Protein AF-A0A9D7NUB8-F1 (afdb_monomer)

Foldseek 3Di:
DLCVLLVVLLVVLVVLLVVLVVLCVVVVPPDDQDDPQDQDFDDDDPDPLSVSLVSLVVSLVSNLSSLVVCCVVVVDDPVVSVVVNVVSVVSSVCSVVVVVVVLVVVVVVCVVVDPDPVVVVVSVVVVVVVVVSVVVRVVSVVVSCVVVPPDDDCVVVVVVVVPPD

Radius of gyration: 19.65 Å; Cα contacts (8 Å, |Δi|>4): 73; chains: 1; bounding box: 45×42×56 Å

Nearest PDB structures (foldseek):
  6n8a-assembly1_A  TM=8.831E-01  e=3.360E-01  Escherichia coli
  3lf9-assembly1_A  TM=4.665E-01  e=5.308E-01  synthetic construct
  5jsb-assembly1_B  TM=3.717E-01  e=8.383E-01  synthetic construct
  2ws3-assembly3_D  TM=2.716E-01  e=4.928E+00  Escherichia coli

Structure (mmCIF, N/CA/C/O backbone):
data_AF-A0A9D7NUB8-F1
#
_entry.id   AF-A0A9D7NUB8-F1
#
loop_
_atom_site.group_PDB
_atom_site.id
_atom_site.type_symbol
_atom_site.label_atom_id
_atom_site.label_alt_id
_atom_site.label_comp_id
_atom_site.label_asym_id
_atom_site.label_entity_id
_atom_site.label_seq_id
_atom_site.pdbx_PDB_ins_code
_atom_site.Cartn_x
_atom_site.Cartn_y
_atom_site.Cartn_z
_atom_site.occupancy
_atom_site.B_iso_or_equiv
_atom_site.auth_seq_id
_atom_site.auth_comp_id
_atom_site.auth_asym_id
_atom_site.auth_atom_id
_atom_site.pdbx_PDB_model_num
ATOM 1 N N . MET A 1 1 ? 22.451 2.935 -5.129 1.00 50.41 1 MET A N 1
ATOM 2 C CA . MET A 1 1 ? 21.531 4.093 -5.008 1.00 50.41 1 MET A CA 1
ATOM 3 C C . MET A 1 1 ? 20.057 3.677 -4.996 1.00 50.41 1 MET A C 1
ATOM 5 O O . MET A 1 1 ? 19.385 4.045 -4.045 1.00 50.41 1 MET A O 1
ATOM 9 N N . LEU A 1 2 ? 19.548 2.899 -5.967 1.00 52.75 2 LEU A N 1
ATOM 10 C CA . LEU A 1 2 ? 18.153 2.396 -5.954 1.00 52.75 2 LEU A CA 1
ATOM 11 C C . LEU A 1 2 ? 17.916 1.320 -4.880 1.00 52.75 2 LEU A C 1
ATOM 13 O O . LEU A 1 2 ? 16.903 1.355 -4.192 1.00 52.75 2 LEU A O 1
ATOM 17 N N . THR A 1 3 ? 18.893 0.426 -4.685 1.00 58.47 3 THR A N 1
ATOM 18 C CA . THR A 1 3 ? 18.902 -0.558 -3.588 1.00 58.47 3 THR A CA 1
ATOM 19 C C . THR A 1 3 ? 18.751 0.135 -2.240 1.00 58.47 3 THR A C 1
ATOM 21 O O . THR A 1 3 ? 17.780 -0.106 -1.551 1.00 58.47 3 THR A O 1
ATOM 24 N N . THR A 1 4 ? 19.586 1.133 -1.955 1.00 67.25 4 THR A N 1
ATOM 25 C CA . THR A 1 4 ? 19.546 1.891 -0.695 1.00 67.25 4 THR A CA 1
ATOM 26 C C . THR A 1 4 ? 18.228 2.630 -0.426 1.00 67.25 4 THR A C 1
ATOM 28 O O . THR A 1 4 ? 17.825 2.717 0.726 1.00 67.25 4 THR A O 1
ATOM 31 N N . GLN A 1 5 ? 17.538 3.165 -1.445 1.00 72.81 5 GLN A N 1
ATOM 32 C CA . GLN A 1 5 ? 16.225 3.809 -1.240 1.00 72.81 5 GLN A CA 1
ATOM 33 C C . GLN A 1 5 ? 15.094 2.791 -1.069 1.00 72.81 5 GLN A C 1
ATOM 35 O O . GLN A 1 5 ? 14.206 3.004 -0.250 1.00 72.81 5 GLN A O 1
ATOM 40 N N . THR A 1 6 ? 15.139 1.697 -1.830 1.00 79.75 6 THR A N 1
ATOM 41 C CA . THR A 1 6 ? 14.155 0.607 -1.751 1.00 79.75 6 THR A CA 1
ATOM 42 C C . THR A 1 6 ? 14.276 -0.117 -0.412 1.00 79.75 6 THR A C 1
ATOM 44 O O . THR A 1 6 ? 13.280 -0.293 0.272 1.00 79.75 6 THR A O 1
ATOM 47 N N . GLU A 1 7 ? 15.499 -0.432 0.013 1.00 84.62 7 GLU A N 1
ATOM 48 C CA . GLU A 1 7 ? 15.814 -1.052 1.304 1.00 84.62 7 GLU A CA 1
ATOM 49 C C . GLU A 1 7 ? 15.414 -0.137 2.470 1.00 84.62 7 GLU A C 1
ATOM 51 O O . GLU A 1 7 ? 14.756 -0.587 3.399 1.00 84.62 7 GLU A O 1
ATOM 56 N N . ALA A 1 8 ? 15.728 1.164 2.409 1.00 86.94 8 ALA A N 1
ATOM 57 C CA . ALA A 1 8 ? 15.313 2.105 3.452 1.00 86.94 8 ALA A CA 1
ATOM 58 C C . ALA A 1 8 ? 13.785 2.252 3.543 1.00 86.94 8 ALA A C 1
ATOM 60 O O . ALA A 1 8 ? 13.242 2.357 4.642 1.00 86.94 8 ALA A O 1
ATOM 61 N N . ALA A 1 9 ? 13.087 2.257 2.403 1.00 87.75 9 ALA A N 1
ATOM 62 C CA . ALA A 1 9 ? 11.630 2.277 2.372 1.00 87.75 9 ALA A CA 1
ATOM 63 C C . ALA A 1 9 ? 11.042 0.981 2.940 1.00 87.75 9 ALA A C 1
ATOM 65 O O . ALA A 1 9 ? 10.140 1.038 3.769 1.00 87.75 9 ALA A O 1
ATOM 66 N N . GLU A 1 10 ? 11.570 -0.173 2.536 1.00 90.94 10 GLU A N 1
ATOM 67 C CA . GLU A 1 10 ? 11.151 -1.476 3.047 1.00 90.94 10 GLU A CA 1
ATOM 68 C C . GLU A 1 10 ? 11.321 -1.558 4.570 1.00 90.94 10 GLU A C 1
ATOM 70 O O . GLU A 1 10 ? 10.379 -1.931 5.267 1.00 90.94 10 GLU A O 1
ATOM 75 N N . GLU A 1 11 ? 12.473 -1.148 5.103 1.00 92.75 11 GLU A N 1
ATOM 76 C CA . GLU A 1 11 ? 12.724 -1.142 6.547 1.00 92.75 11 GLU A CA 1
ATOM 77 C C . GLU A 1 11 ? 11.807 -0.166 7.295 1.00 92.75 11 GLU A C 1
ATOM 79 O O . GLU A 1 11 ? 11.223 -0.533 8.313 1.00 92.75 11 GLU A O 1
ATOM 84 N N . ALA A 1 12 ? 11.592 1.045 6.772 1.00 92.44 12 ALA A N 1
ATOM 85 C CA . ALA A 1 12 ? 10.663 1.999 7.381 1.00 92.44 12 ALA A CA 1
ATOM 86 C C . ALA A 1 12 ? 9.230 1.444 7.460 1.00 92.44 12 ALA A C 1
ATOM 88 O O . ALA A 1 12 ? 8.549 1.614 8.472 1.00 92.44 12 ALA A O 1
ATOM 89 N N . LEU A 1 13 ? 8.784 0.752 6.410 1.00 94.12 13 LEU A N 1
ATOM 90 C CA . LEU A 1 13 ? 7.466 0.124 6.368 1.00 94.12 13 LEU A CA 1
ATOM 91 C C . LEU A 1 13 ? 7.380 -1.085 7.305 1.00 94.12 13 LEU A C 1
ATOM 93 O O . LEU A 1 13 ? 6.375 -1.249 7.992 1.00 94.12 13 LEU A O 1
ATOM 97 N N . LYS A 1 14 ? 8.429 -1.909 7.396 1.00 95.19 14 LYS A N 1
ATOM 98 C CA . LYS A 1 14 ? 8.479 -3.023 8.356 1.00 95.19 14 LYS A CA 1
ATOM 99 C C . LYS A 1 14 ? 8.392 -2.544 9.798 1.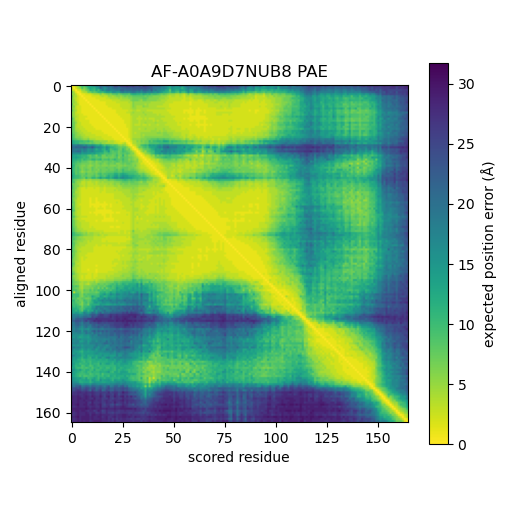00 95.19 14 LYS A C 1
ATOM 101 O O . LYS A 1 14 ? 7.708 -3.186 10.590 1.00 95.19 14 LYS A O 1
ATOM 106 N N . VAL A 1 15 ? 9.062 -1.441 10.134 1.00 95.69 15 VAL A N 1
ATOM 107 C CA . VAL A 1 15 ? 8.993 -0.847 11.477 1.00 95.69 15 VAL A CA 1
ATOM 108 C C . VAL A 1 15 ? 7.566 -0.407 11.797 1.00 95.69 15 VAL A C 1
ATOM 110 O O . VAL A 1 15 ? 7.038 -0.794 12.836 1.00 95.69 15 VAL A O 1
ATOM 113 N N . GLU A 1 16 ? 6.912 0.322 10.889 1.00 94.31 16 GLU A N 1
ATOM 114 C CA . GLU A 1 16 ? 5.517 0.747 11.076 1.00 94.31 16 GLU A CA 1
ATOM 115 C C . GLU A 1 16 ? 4.576 -0.467 11.202 1.00 94.31 16 GLU A C 1
ATOM 117 O O . GLU A 1 16 ? 3.741 -0.523 12.101 1.00 94.31 16 GLU A O 1
ATOM 122 N N . LEU A 1 17 ? 4.748 -1.489 10.357 1.00 94.38 17 LEU A N 1
ATOM 123 C CA . LEU A 1 17 ? 3.962 -2.721 10.433 1.00 94.38 17 LEU A CA 1
ATOM 124 C C . LEU A 1 17 ? 4.176 -3.466 11.758 1.00 94.38 17 LEU A C 1
ATOM 126 O O . LEU A 1 17 ? 3.224 -4.007 12.320 1.00 94.38 17 LEU A O 1
ATOM 130 N N . ALA A 1 18 ? 5.409 -3.515 12.261 1.00 94.75 18 ALA A N 1
ATOM 131 C CA . ALA A 1 18 ? 5.722 -4.152 13.535 1.00 94.75 18 ALA A CA 1
ATOM 132 C C . ALA A 1 18 ? 5.053 -3.427 14.711 1.00 94.75 18 ALA A C 1
ATOM 134 O O . ALA A 1 18 ? 4.504 -4.086 15.593 1.00 94.75 18 ALA A O 1
ATOM 135 N N . GLU A 1 19 ? 5.039 -2.092 14.697 1.00 94.44 19 GLU A N 1
ATOM 136 C CA . GLU A 1 19 ? 4.352 -1.280 15.706 1.00 94.44 19 GLU A CA 1
ATOM 137 C C . GLU A 1 19 ? 2.842 -1.55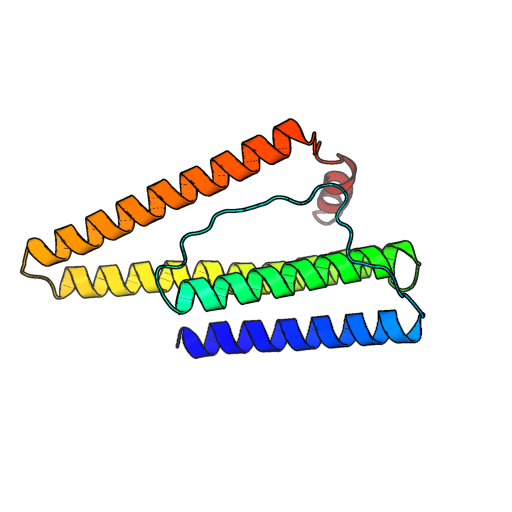8 15.710 1.00 94.44 19 GLU A C 1
ATOM 139 O O . GLU A 1 19 ? 2.273 -1.876 16.755 1.00 94.44 19 GLU A O 1
ATOM 144 N N . LEU A 1 20 ? 2.201 -1.543 14.537 1.00 93.00 20 LEU A N 1
ATOM 145 C CA . LEU A 1 20 ? 0.768 -1.828 14.409 1.00 93.00 20 LEU A CA 1
ATOM 146 C C . LEU A 1 20 ? 0.421 -3.265 14.826 1.00 93.00 20 LEU A C 1
ATOM 148 O O . LEU A 1 20 ? -0.605 -3.499 15.464 1.00 93.00 20 LEU A O 1
ATOM 152 N N . ARG A 1 21 ? 1.291 -4.236 14.519 1.00 92.31 21 ARG A N 1
ATOM 153 C CA . ARG A 1 21 ? 1.150 -5.625 14.987 1.00 92.31 21 ARG A CA 1
ATOM 154 C C . ARG A 1 21 ? 1.274 -5.737 16.504 1.00 92.31 21 ARG A C 1
ATOM 156 O O . ARG A 1 21 ? 0.529 -6.517 17.099 1.00 92.31 21 ARG A O 1
ATOM 163 N N . SER A 1 22 ? 2.170 -4.971 17.131 1.00 93.50 22 SER A N 1
ATOM 164 C CA . SER A 1 22 ? 2.279 -4.916 18.596 1.00 93.50 22 SER A CA 1
ATOM 165 C C . SER A 1 22 ? 0.984 -4.393 19.205 1.00 93.50 22 SER A C 1
ATOM 167 O O . SER A 1 22 ? 0.393 -5.077 20.035 1.00 93.50 22 SER A O 1
ATOM 169 N N . GLN A 1 23 ? 0.472 -3.261 18.709 1.00 91.94 23 GLN A N 1
ATOM 170 C CA . GLN A 1 23 ? -0.793 -2.678 19.174 1.00 91.94 23 GLN A CA 1
ATOM 171 C C . GLN A 1 23 ? -1.969 -3.651 19.011 1.00 91.94 23 GLN A C 1
ATOM 173 O O . GLN A 1 23 ? -2.763 -3.831 19.932 1.00 91.94 23 GLN A O 1
ATOM 178 N N . ALA A 1 24 ? -2.060 -4.331 17.864 1.00 89.56 24 ALA A N 1
ATOM 179 C CA . ALA A 1 24 ? -3.097 -5.330 17.618 1.00 89.56 24 ALA A CA 1
ATOM 180 C C . ALA A 1 24 ? -2.990 -6.516 18.591 1.00 89.56 24 ALA A C 1
ATOM 182 O O . ALA A 1 24 ? -4.000 -6.981 19.118 1.00 89.56 24 ALA A O 1
ATOM 183 N N . THR A 1 25 ? -1.766 -6.973 18.870 1.00 90.88 25 THR A N 1
ATOM 184 C CA . THR A 1 25 ? -1.503 -8.070 19.812 1.00 90.88 25 THR A CA 1
ATOM 185 C C . THR A 1 25 ? -1.856 -7.676 21.245 1.00 90.88 25 THR A C 1
ATOM 187 O O . THR A 1 25 ? -2.519 -8.443 21.942 1.00 90.88 25 THR A O 1
ATOM 190 N N . GLU A 1 26 ? -1.457 -6.479 21.679 1.00 91.06 26 GLU A N 1
ATOM 191 C CA . GLU A 1 26 ? -1.760 -5.924 23.004 1.00 91.06 26 GLU A CA 1
ATOM 192 C C . GLU A 1 26 ? -3.265 -5.733 23.212 1.00 91.06 26 GLU A C 1
ATOM 194 O O . GLU A 1 26 ? -3.785 -6.022 24.289 1.00 91.06 26 GLU A O 1
ATOM 199 N N . ALA A 1 27 ? -3.983 -5.335 22.162 1.00 86.88 27 ALA A N 1
ATOM 200 C CA . ALA A 1 27 ? -5.437 -5.237 22.169 1.00 86.88 27 ALA A CA 1
ATOM 201 C C . ALA A 1 27 ? -6.157 -6.594 22.032 1.00 86.88 27 ALA A C 1
ATOM 203 O O . ALA A 1 27 ? -7.387 -6.649 22.063 1.00 86.88 27 ALA A O 1
ATOM 204 N N . GLY A 1 28 ? -5.420 -7.699 21.878 1.00 86.38 28 GLY A N 1
ATOM 205 C CA . GLY A 1 28 ? -5.985 -9.042 21.760 1.00 86.38 28 GLY A CA 1
ATOM 206 C C . GLY A 1 28 ? -6.690 -9.321 20.429 1.00 86.38 28 GLY A C 1
ATOM 207 O O . GLY A 1 28 ? -7.475 -10.270 20.350 1.00 86.38 28 GLY A O 1
ATOM 208 N N . LEU A 1 29 ? -6.418 -8.536 19.382 1.00 83.50 29 LEU A N 1
ATOM 209 C CA . LEU A 1 29 ? -6.977 -8.756 18.050 1.00 83.50 29 LEU A CA 1
ATOM 210 C C . LEU A 1 29 ? -6.362 -10.013 17.428 1.00 83.50 29 LEU A C 1
ATOM 212 O O . LEU A 1 29 ? -5.173 -10.069 17.127 1.00 83.50 29 LEU A O 1
ATOM 216 N N . ARG A 1 30 ? -7.194 -11.039 17.230 1.00 65.75 30 ARG A N 1
ATOM 217 C CA . ARG A 1 30 ? -6.827 -12.310 16.580 1.00 65.75 30 ARG A CA 1
ATOM 218 C C . ARG A 1 30 ? -7.590 -12.524 15.273 1.00 65.75 30 ARG A C 1
ATOM 220 O O . ARG A 1 30 ? -8.016 -13.640 14.993 1.00 65.75 30 ARG A O 1
ATOM 227 N N . GLN A 1 31 ? -7.851 -11.457 14.523 1.00 63.00 31 GLN A N 1
ATOM 228 C CA . GLN A 1 31 ? -8.570 -11.592 13.259 1.00 63.00 31 GLN A CA 1
ATOM 229 C C . GLN A 1 31 ? -7.661 -12.132 12.158 1.00 63.00 31 GLN A C 1
ATOM 231 O O . GLN A 1 31 ? -6.521 -11.694 11.999 1.00 63.00 31 GLN A O 1
ATOM 236 N N . GLU A 1 32 ? -8.205 -13.076 11.393 1.00 62.50 32 GLU A N 1
ATOM 237 C CA . GLU A 1 32 ? -7.655 -13.445 10.099 1.00 62.50 32 GLU A CA 1
ATOM 238 C C . GLU A 1 32 ? -7.862 -12.293 9.115 1.00 62.50 32 GLU A C 1
ATOM 240 O O . GLU A 1 32 ? -8.813 -11.512 9.201 1.00 62.50 32 GLU A O 1
ATOM 245 N N . ARG A 1 33 ? -6.907 -12.153 8.201 1.00 66.06 33 ARG A N 1
ATOM 246 C CA . ARG A 1 33 ? -6.879 -11.064 7.238 1.00 66.06 33 ARG A CA 1
ATOM 247 C C . ARG A 1 33 ? -7.974 -11.252 6.191 1.00 66.06 33 ARG A C 1
ATOM 249 O O . ARG A 1 33 ? -7.773 -11.980 5.225 1.00 66.06 33 ARG A O 1
ATOM 256 N N . GLU A 1 34 ? -9.085 -10.541 6.346 1.00 70.44 34 GLU A N 1
ATOM 257 C CA . GLU A 1 34 ? -10.158 -10.504 5.350 1.00 70.44 34 GLU A CA 1
ATOM 258 C C . GLU A 1 34 ? -10.350 -9.091 4.798 1.00 70.44 34 GLU A C 1
ATOM 260 O O . GLU A 1 34 ? -10.806 -8.177 5.484 1.00 70.44 34 GLU A O 1
ATOM 265 N N . TRP A 1 35 ? -10.000 -8.916 3.524 1.00 69.81 35 TRP A N 1
ATOM 266 C CA . TRP A 1 35 ? -10.485 -7.789 2.739 1.00 69.81 35 TRP A CA 1
ATOM 267 C C . TRP A 1 35 ? -11.890 -8.118 2.247 1.00 69.81 35 TRP A C 1
ATOM 269 O O . TRP A 1 35 ? -12.113 -9.199 1.708 1.00 69.81 35 TRP A O 1
ATOM 279 N N . SER A 1 36 ? -12.821 -7.169 2.355 1.00 68.50 36 SER A N 1
ATOM 280 C CA . SER A 1 36 ? -14.173 -7.340 1.808 1.00 68.50 36 SER A CA 1
ATOM 281 C C . SER A 1 36 ? -14.162 -7.582 0.294 1.00 68.50 36 SER A C 1
ATOM 283 O O . SER A 1 36 ? -15.042 -8.260 -0.231 1.00 68.50 36 SER A O 1
ATOM 285 N N . ARG A 1 37 ? -13.168 -7.018 -0.408 1.00 66.38 37 ARG A N 1
ATOM 286 C CA . ARG A 1 37 ? -13.009 -7.065 -1.869 1.00 66.38 37 ARG A CA 1
ATOM 287 C C . ARG A 1 37 ? -11.524 -7.170 -2.248 1.00 66.38 37 ARG A C 1
ATOM 289 O O . ARG A 1 37 ? -10.899 -6.149 -2.538 1.00 66.38 37 ARG A O 1
ATOM 296 N N . PRO A 1 38 ? -10.917 -8.368 -2.199 1.00 73.00 38 PRO A N 1
ATOM 297 C CA . PRO A 1 38 ? -9.524 -8.540 -2.591 1.00 73.00 38 PRO A CA 1
ATOM 298 C C . PRO A 1 38 ? -9.370 -8.427 -4.114 1.00 73.00 38 PRO A C 1
ATOM 300 O O . PRO A 1 38 ? -10.049 -9.125 -4.861 1.00 73.00 38 PRO A O 1
ATOM 303 N N . ILE A 1 39 ? -8.438 -7.590 -4.573 1.00 69.50 39 ILE A N 1
ATOM 304 C CA . ILE A 1 39 ? -8.046 -7.511 -5.988 1.00 69.50 39 ILE A CA 1
ATOM 305 C C . ILE A 1 39 ? -6.868 -8.456 -6.213 1.00 69.50 39 ILE A C 1
ATOM 307 O O . ILE A 1 39 ? -5.850 -8.373 -5.520 1.00 69.50 39 ILE A O 1
ATOM 311 N N . THR A 1 40 ? -6.981 -9.338 -7.205 1.00 75.06 40 THR A N 1
ATOM 312 C CA . THR A 1 40 ? -5.885 -10.237 -7.589 1.00 75.06 40 THR A CA 1
ATOM 313 C C . THR A 1 40 ? -5.188 -9.695 -8.828 1.00 75.06 40 THR A C 1
ATOM 315 O O . THR A 1 40 ? -5.821 -9.465 -9.858 1.00 75.06 40 THR A O 1
ATOM 318 N N . LEU A 1 41 ? -3.869 -9.504 -8.738 1.00 69.44 41 LEU A N 1
ATOM 319 C CA . LEU A 1 41 ? -3.045 -8.979 -9.827 1.00 69.44 41 LEU A CA 1
ATOM 320 C C . LEU A 1 41 ? -2.010 -10.015 -10.267 1.00 69.44 41 LEU A C 1
ATOM 322 O O . LEU A 1 41 ? -1.187 -10.468 -9.469 1.00 69.44 41 LEU A O 1
ATOM 326 N N . SER A 1 42 ? -2.016 -10.350 -11.558 1.00 74.62 42 SER A N 1
ATOM 327 C CA . SER A 1 42 ? -0.961 -11.148 -12.185 1.00 74.62 42 SER A CA 1
ATOM 328 C C . SER A 1 42 ? 0.134 -10.217 -12.701 1.00 74.62 42 SER A C 1
ATOM 330 O O . SER A 1 42 ? 0.017 -9.636 -13.778 1.00 74.62 42 SER A O 1
ATOM 332 N N . VAL A 1 43 ? 1.197 -10.039 -11.911 1.00 69.44 43 VAL A N 1
ATOM 333 C CA . VAL A 1 43 ? 2.302 -9.129 -12.253 1.00 69.44 43 VAL A CA 1
ATOM 334 C C . VAL A 1 43 ? 3.556 -9.926 -12.640 1.00 69.44 43 VAL A C 1
ATOM 336 O O . VAL A 1 43 ? 4.128 -10.621 -11.790 1.00 69.44 43 VAL A O 1
ATOM 339 N N . PRO A 1 44 ? 4.041 -9.831 -13.893 1.00 69.50 44 PRO A N 1
ATOM 340 C CA . PRO A 1 44 ? 5.261 -10.512 -14.308 1.00 69.50 44 PRO A CA 1
ATOM 341 C C . PRO A 1 44 ? 6.498 -9.930 -13.604 1.00 69.50 44 PRO A C 1
ATOM 343 O O . PRO A 1 44 ? 6.864 -8.767 -13.769 1.00 69.50 44 PRO A O 1
ATOM 346 N N . CYS A 1 45 ? 7.194 -10.769 -12.837 1.00 68.44 45 CYS A N 1
ATOM 347 C CA . CYS A 1 45 ? 8.412 -10.397 -12.115 1.00 68.44 45 CYS A CA 1
ATOM 348 C C . CYS A 1 45 ? 9.661 -10.650 -12.968 1.00 68.44 45 CYS A C 1
ATOM 350 O O . CYS A 1 45 ? 10.319 -11.680 -12.831 1.00 68.44 45 CYS A O 1
ATOM 352 N N . SER A 1 46 ? 10.003 -9.711 -13.847 1.00 70.75 46 SER A N 1
ATOM 353 C CA . SER A 1 46 ? 11.139 -9.864 -14.772 1.00 70.75 46 SER A CA 1
ATOM 354 C C . SER A 1 46 ? 12.522 -9.612 -14.156 1.00 70.75 46 SER A C 1
ATOM 356 O O . SER A 1 46 ? 13.528 -10.000 -14.744 1.00 70.75 46 SER A O 1
ATOM 358 N N . ASN A 1 47 ? 12.613 -8.972 -12.983 1.00 70.69 47 ASN A N 1
ATOM 359 C CA . ASN A 1 47 ? 13.891 -8.690 -12.323 1.00 70.69 47 ASN A CA 1
ATOM 360 C C . ASN A 1 47 ? 13.748 -8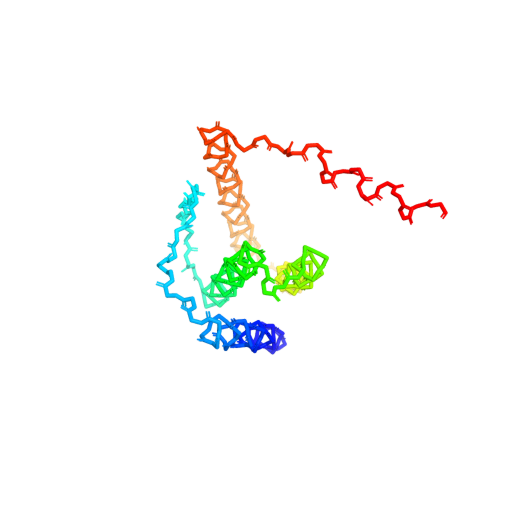.534 -10.795 1.00 70.69 47 ASN A C 1
ATOM 362 O O . ASN A 1 47 ? 12.641 -8.506 -10.250 1.00 70.69 47 ASN A O 1
ATOM 366 N N . ARG A 1 48 ? 14.891 -8.426 -10.101 1.00 76.44 48 ARG A N 1
ATOM 367 C CA . ARG A 1 48 ? 14.949 -8.253 -8.640 1.00 76.44 48 ARG A CA 1
ATOM 368 C C .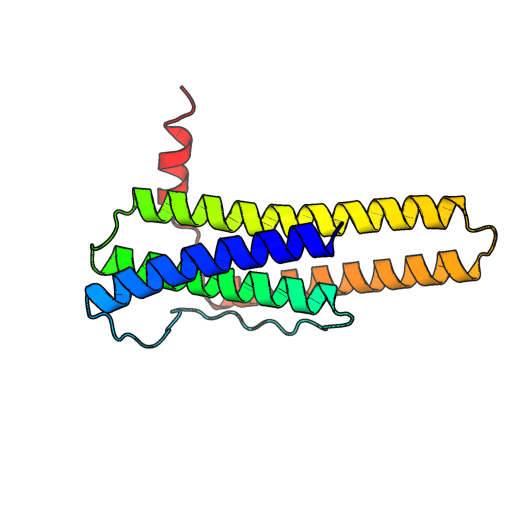 ARG A 1 48 ? 14.242 -6.976 -8.166 1.00 76.44 48 ARG A C 1
ATOM 370 O O . ARG A 1 48 ? 13.515 -7.042 -7.189 1.00 76.44 48 ARG A O 1
ATOM 377 N N . TYR A 1 49 ? 14.375 -5.858 -8.878 1.00 72.44 49 TYR A N 1
ATOM 378 C CA . TYR A 1 49 ? 13.737 -4.594 -8.493 1.00 72.44 49 TYR A CA 1
ATOM 379 C C . TYR A 1 49 ? 12.207 -4.670 -8.513 1.00 72.44 49 TYR A C 1
ATOM 381 O O . TYR A 1 49 ? 11.562 -4.151 -7.609 1.00 72.44 49 TYR A O 1
ATOM 389 N N . HIS A 1 50 ? 11.617 -5.361 -9.494 1.00 73.75 50 HIS A N 1
ATOM 390 C CA . HIS A 1 50 ? 10.175 -5.621 -9.515 1.00 73.75 50 HIS A CA 1
ATOM 391 C C . HIS A 1 50 ? 9.740 -6.459 -8.315 1.00 73.75 50 HIS A C 1
ATOM 393 O O . HIS A 1 50 ? 8.720 -6.169 -7.701 1.00 73.75 50 HIS A O 1
ATOM 399 N N . ARG A 1 51 ? 10.532 -7.470 -7.942 1.00 80.38 51 ARG A N 1
ATOM 400 C CA . ARG A 1 51 ? 10.253 -8.288 -6.758 1.00 80.38 51 ARG A CA 1
ATOM 401 C C . ARG A 1 51 ? 10.320 -7.466 -5.470 1.00 80.38 51 ARG A C 1
ATOM 403 O O . ARG A 1 51 ? 9.410 -7.565 -4.656 1.00 80.38 51 ARG A O 1
ATOM 410 N N . ASP A 1 52 ? 11.364 -6.661 -5.309 1.00 82.81 52 ASP A N 1
ATOM 411 C CA . ASP A 1 52 ? 11.565 -5.830 -4.119 1.00 82.81 52 ASP A CA 1
ATOM 412 C C . ASP A 1 52 ? 10.439 -4.782 -4.000 1.00 82.81 52 ASP A C 1
ATOM 414 O O . ASP A 1 52 ? 9.850 -4.612 -2.933 1.00 82.81 52 ASP A O 1
ATOM 418 N N . PHE A 1 53 ? 10.034 -4.166 -5.115 1.00 82.12 53 PHE A N 1
ATOM 419 C CA . PHE A 1 53 ? 8.880 -3.265 -5.146 1.00 82.12 53 PHE A CA 1
ATOM 420 C C . PHE A 1 53 ? 7.561 -3.975 -4.799 1.00 82.12 53 PHE A C 1
ATOM 422 O O . PHE A 1 53 ? 6.778 -3.462 -4.005 1.00 82.12 53 PHE A O 1
ATOM 429 N N . LEU A 1 54 ? 7.312 -5.174 -5.333 1.00 83.50 54 LEU A N 1
ATOM 430 C CA . LEU A 1 54 ? 6.108 -5.943 -4.997 1.00 83.50 54 LEU A CA 1
ATOM 431 C C . LEU A 1 54 ? 6.084 -6.378 -3.526 1.00 83.50 54 LEU A C 1
ATOM 433 O O . LEU A 1 54 ? 5.013 -6.429 -2.924 1.00 83.50 54 LEU A O 1
ATOM 437 N N . ASN A 1 55 ? 7.241 -6.647 -2.920 1.00 87.69 55 ASN A N 1
ATOM 438 C CA . ASN A 1 55 ? 7.331 -6.884 -1.479 1.00 87.69 55 ASN A CA 1
ATOM 439 C C . ASN A 1 55 ? 6.956 -5.629 -0.680 1.00 87.69 55 ASN A C 1
ATOM 441 O O . ASN A 1 55 ? 6.189 -5.733 0.274 1.00 87.69 55 ASN A O 1
ATOM 445 N N . ILE A 1 56 ? 7.413 -4.447 -1.099 1.00 89.00 56 ILE A N 1
ATOM 446 C CA . ILE A 1 56 ? 7.000 -3.166 -0.504 1.00 89.00 56 ILE A CA 1
ATOM 447 C C . ILE A 1 56 ? 5.481 -2.973 -0.601 1.00 89.00 56 ILE A C 1
ATOM 449 O O . ILE A 1 56 ? 4.851 -2.612 0.391 1.00 89.00 56 ILE A O 1
ATOM 453 N N . VAL A 1 57 ? 4.879 -3.258 -1.761 1.00 87.56 57 VAL A N 1
ATOM 454 C CA . VAL A 1 57 ? 3.421 -3.165 -1.952 1.00 87.56 57 VAL A CA 1
ATOM 455 C C . VAL A 1 57 ? 2.674 -4.124 -1.019 1.00 87.56 57 VAL A C 1
ATOM 457 O O . VAL A 1 57 ? 1.660 -3.741 -0.444 1.00 87.56 57 VAL A O 1
ATOM 460 N N . ARG A 1 58 ? 3.190 -5.338 -0.794 1.00 88.94 58 ARG A N 1
ATOM 461 C CA . ARG A 1 58 ? 2.604 -6.290 0.168 1.00 88.94 58 ARG A CA 1
ATOM 462 C C . ARG A 1 58 ? 2.682 -5.800 1.612 1.00 88.94 58 ARG A C 1
ATOM 464 O O . ARG A 1 58 ? 1.710 -5.934 2.344 1.00 88.94 58 ARG A O 1
ATOM 471 N N . ILE A 1 59 ? 3.814 -5.224 2.020 1.00 92.25 59 ILE A N 1
ATOM 472 C CA . ILE A 1 59 ? 3.963 -4.649 3.366 1.00 92.25 59 ILE A CA 1
ATOM 473 C C . ILE A 1 59 ? 3.001 -3.467 3.538 1.00 92.25 59 ILE A C 1
ATOM 475 O O . ILE A 1 59 ? 2.361 -3.341 4.576 1.00 92.25 59 ILE A O 1
ATOM 479 N N . PHE A 1 60 ? 2.868 -2.620 2.515 1.00 91.06 60 PHE A N 1
ATOM 480 C CA . PHE A 1 60 ? 1.904 -1.522 2.507 1.00 91.06 60 PHE A CA 1
ATOM 481 C C . PHE A 1 60 ? 0.465 -2.015 2.696 1.00 91.06 60 PHE A C 1
ATOM 483 O O . PHE A 1 60 ? -0.248 -1.501 3.551 1.00 91.06 60 PHE A O 1
ATOM 490 N N . ASP A 1 61 ? 0.061 -3.031 1.941 1.00 88.94 61 ASP A N 1
ATOM 491 C CA . ASP A 1 61 ? -1.263 -3.655 2.017 1.00 88.94 61 ASP A CA 1
ATOM 492 C C . ASP A 1 61 ? -1.535 -4.265 3.411 1.00 88.94 61 ASP A C 1
ATOM 494 O O . ASP A 1 61 ? -2.597 -4.042 3.995 1.00 88.94 61 ASP A O 1
ATOM 498 N N . ASP A 1 62 ? -0.536 -4.914 4.023 1.00 90.75 62 ASP A N 1
ATOM 499 C CA . ASP A 1 62 ? -0.608 -5.366 5.420 1.00 90.75 62 ASP A CA 1
ATOM 500 C C . ASP A 1 62 ? -0.781 -4.197 6.410 1.00 90.75 62 ASP A C 1
ATOM 502 O O . ASP A 1 62 ? -1.536 -4.318 7.377 1.00 90.75 62 ASP A O 1
ATOM 506 N N . ILE A 1 63 ? -0.100 -3.066 6.197 1.00 92.69 63 ILE A N 1
ATOM 507 C CA . ILE A 1 63 ? -0.237 -1.869 7.042 1.00 92.69 63 ILE A CA 1
ATOM 508 C C . ILE A 1 63 ? -1.656 -1.311 6.958 1.00 92.69 63 ILE A C 1
ATOM 510 O O . ILE A 1 63 ? -2.238 -1.020 8.001 1.00 92.69 63 ILE A O 1
ATOM 514 N N . ILE A 1 64 ? -2.226 -1.177 5.753 1.00 90.94 64 ILE A N 1
ATOM 515 C CA . ILE A 1 64 ? -3.592 -0.651 5.599 1.00 90.94 64 ILE A CA 1
ATOM 516 C C . ILE A 1 64 ? -4.584 -1.550 6.333 1.00 90.94 64 ILE A C 1
ATOM 518 O O . ILE A 1 64 ? -5.406 -1.041 7.091 1.00 90.94 64 ILE A O 1
ATOM 522 N N . TRP A 1 65 ? -4.441 -2.870 6.207 1.00 89.69 65 TRP A N 1
ATOM 523 C CA . TRP A 1 65 ? -5.300 -3.803 6.929 1.00 89.69 65 TRP A CA 1
ATOM 524 C C . TRP A 1 65 ? -5.229 -3.614 8.455 1.00 89.69 65 TRP A C 1
ATOM 526 O O . TRP A 1 65 ? -6.267 -3.532 9.111 1.00 89.69 65 TRP A O 1
ATOM 536 N N . HIS A 1 66 ? -4.028 -3.483 9.036 1.00 90.62 66 HIS A N 1
ATOM 537 C CA . HIS A 1 66 ? -3.901 -3.258 10.483 1.00 90.62 66 HIS A CA 1
ATOM 538 C C . HIS A 1 66 ? -4.474 -1.901 10.903 1.00 90.62 66 HIS A C 1
ATOM 540 O O . HIS A 1 66 ? -5.112 -1.811 11.948 1.00 90.62 66 HIS A O 1
ATOM 546 N N . LEU A 1 67 ? -4.273 -0.850 10.105 1.00 91.25 67 LEU A N 1
ATOM 547 C CA . LEU A 1 67 ? -4.846 0.470 10.373 1.00 91.25 67 LEU A CA 1
ATOM 548 C C . LEU A 1 67 ? -6.380 0.417 10.392 1.00 91.25 67 LEU A C 1
ATOM 550 O O . LEU A 1 67 ? -6.996 0.963 11.310 1.00 91.25 67 LEU A O 1
ATOM 554 N N . ASP A 1 68 ? -6.999 -0.268 9.432 1.00 87.50 68 ASP A N 1
ATOM 555 C CA . ASP A 1 68 ? -8.453 -0.432 9.380 1.00 87.50 68 ASP A CA 1
ATOM 556 C C . ASP A 1 68 ? -8.971 -1.263 10.558 1.00 87.50 68 ASP A C 1
ATOM 558 O O . ASP A 1 68 ? -9.935 -0.858 11.215 1.00 87.50 68 ASP A O 1
ATOM 562 N N . ALA A 1 69 ? -8.298 -2.366 10.898 1.00 88.00 69 ALA A N 1
ATOM 563 C CA . ALA A 1 69 ? -8.647 -3.181 12.057 1.00 88.00 69 ALA A CA 1
ATOM 564 C C . ALA A 1 69 ? -8.563 -2.367 13.360 1.00 88.00 69 ALA A C 1
ATOM 566 O O . ALA A 1 69 ? -9.549 -2.249 14.087 1.00 88.00 69 ALA A O 1
ATOM 567 N N . LEU A 1 70 ? -7.423 -1.729 13.633 1.00 90.44 70 LEU A N 1
ATOM 568 C CA . LEU A 1 70 ? -7.213 -0.941 14.851 1.00 90.44 70 LEU A CA 1
ATOM 569 C C . LEU A 1 70 ? -8.211 0.218 14.970 1.00 90.44 70 LEU A C 1
ATOM 571 O O . LEU A 1 70 ? -8.665 0.526 16.071 1.00 90.44 70 LEU A O 1
ATOM 575 N N . THR A 1 71 ? -8.595 0.833 13.849 1.00 89.88 71 THR A N 1
ATOM 576 C CA . THR A 1 71 ? -9.618 1.891 13.839 1.00 89.88 71 THR A CA 1
ATOM 577 C C . THR A 1 71 ? -11.006 1.328 14.126 1.00 89.88 71 THR A C 1
ATOM 579 O O . THR A 1 71 ? -11.758 1.910 14.904 1.00 89.88 71 THR A O 1
ATOM 582 N N . THR A 1 72 ? -11.342 0.174 13.544 1.00 87.75 72 THR A N 1
ATOM 583 C CA . THR A 1 72 ? -12.639 -0.500 13.734 1.00 87.75 72 THR A CA 1
ATOM 584 C C . THR A 1 72 ? -12.870 -0.872 15.196 1.00 87.75 72 THR A C 1
ATOM 586 O O . THR A 1 72 ? -13.976 -0.721 15.710 1.00 87.75 72 THR A O 1
ATOM 589 N N . PHE A 1 73 ? -11.818 -1.303 15.893 1.00 87.81 73 PHE A N 1
ATOM 590 C CA . PHE A 1 73 ? -11.873 -1.627 17.320 1.00 87.81 73 PHE A CA 1
ATOM 591 C C . PHE A 1 73 ? -11.668 -0.412 18.241 1.00 87.81 73 PHE A C 1
ATOM 593 O O . PHE A 1 73 ? -11.619 -0.572 19.459 1.00 87.81 73 PHE A O 1
ATOM 600 N N . GLY A 1 74 ? -11.561 0.800 17.685 1.00 88.81 74 GLY A N 1
ATOM 601 C CA . GLY A 1 74 ? -11.414 2.039 18.450 1.00 88.81 74 GLY A CA 1
ATOM 602 C C . GLY A 1 74 ? -10.073 2.187 19.173 1.00 88.81 74 GLY A C 1
ATOM 603 O O . GLY A 1 74 ? -9.974 2.983 20.103 1.00 88.81 74 GLY A O 1
ATOM 604 N N . ILE A 1 75 ? -9.052 1.425 18.770 1.00 92.50 75 ILE A N 1
ATOM 605 C CA . ILE A 1 75 ? -7.703 1.473 19.356 1.00 92.50 75 ILE A CA 1
ATOM 606 C C . ILE A 1 75 ? -6.956 2.710 18.858 1.00 92.50 75 ILE A C 1
ATOM 608 O O . ILE A 1 75 ? -6.283 3.378 19.638 1.00 92.50 75 ILE A O 1
ATOM 612 N N . ILE A 1 76 ? -7.116 3.037 17.573 1.00 91.50 76 ILE A N 1
ATOM 613 C CA . ILE A 1 76 ? -6.602 4.274 16.975 1.00 91.50 76 ILE A CA 1
ATOM 614 C C . ILE A 1 76 ? -7.751 5.123 16.434 1.00 91.50 76 ILE A C 1
ATOM 616 O O . ILE A 1 76 ? -8.815 4.620 16.068 1.00 91.50 76 ILE A O 1
ATOM 620 N N . SER A 1 77 ? -7.533 6.435 16.367 1.00 92.62 77 SER A N 1
ATOM 621 C CA . SER A 1 77 ? -8.526 7.362 15.816 1.00 92.62 77 SER A CA 1
ATOM 622 C C . SER A 1 77 ? -8.554 7.336 14.284 1.00 92.62 77 SER A C 1
ATOM 624 O O . SER A 1 77 ? -7.543 7.068 13.636 1.00 92.62 77 SER A O 1
ATOM 626 N N . ASN A 1 78 ? -9.682 7.734 13.684 1.00 88.75 78 ASN A N 1
ATOM 627 C CA . ASN A 1 78 ? -9.773 7.902 12.229 1.00 88.75 78 ASN A CA 1
ATOM 628 C C . ASN A 1 78 ? -8.720 8.896 11.687 1.00 88.75 78 ASN A C 1
ATOM 630 O O . ASN A 1 78 ? -8.116 8.683 10.637 1.00 88.75 78 ASN A O 1
ATOM 634 N N . ARG A 1 79 ? -8.434 9.962 12.443 1.00 90.12 79 ARG A N 1
ATOM 635 C CA . ARG A 1 79 ? -7.393 10.938 12.089 1.00 90.12 79 ARG A CA 1
ATOM 636 C C . ARG A 1 79 ? -6.005 10.296 12.036 1.00 90.12 79 ARG A C 1
ATOM 638 O O . ARG A 1 79 ? -5.229 10.560 11.120 1.00 90.12 79 ARG A O 1
ATOM 645 N N . GLU A 1 80 ? -5.696 9.444 13.008 1.00 89.44 80 GLU A N 1
ATOM 646 C CA . GLU A 1 80 ? -4.436 8.704 13.052 1.00 89.44 80 GLU A CA 1
ATOM 647 C C . GLU A 1 80 ? -4.333 7.694 11.905 1.00 89.44 80 GLU A C 1
ATOM 649 O O . GLU A 1 80 ? -3.302 7.650 11.228 1.00 89.44 80 GLU A O 1
ATOM 654 N N . ARG A 1 81 ? -5.423 6.969 11.615 1.00 89.69 81 ARG A N 1
ATOM 655 C CA . ARG A 1 81 ? -5.542 6.072 10.456 1.00 89.69 81 ARG A CA 1
ATOM 656 C C . ARG A 1 81 ? -5.180 6.781 9.155 1.00 89.69 81 ARG A C 1
ATOM 658 O O . ARG A 1 81 ? -4.331 6.297 8.409 1.00 89.69 81 ARG A O 1
ATOM 665 N N . ILE A 1 82 ? -5.800 7.932 8.890 1.00 83.81 82 ILE A N 1
ATOM 666 C CA . ILE A 1 82 ? -5.590 8.708 7.658 1.00 83.81 82 ILE A CA 1
ATOM 667 C C . ILE A 1 82 ? -4.144 9.203 7.571 1.00 83.81 82 ILE A C 1
ATOM 669 O O . ILE A 1 82 ? -3.492 9.005 6.546 1.00 83.81 82 ILE A O 1
ATOM 673 N N . SER A 1 83 ? -3.612 9.773 8.654 1.00 87.00 83 SER A N 1
ATOM 674 C CA . SER A 1 83 ? -2.231 10.271 8.703 1.00 87.00 83 SER A CA 1
ATOM 675 C C . SER A 1 83 ? -1.206 9.162 8.434 1.00 87.00 83 SER A C 1
ATOM 677 O O . SER A 1 83 ? -0.342 9.298 7.558 1.00 87.00 83 SER A O 1
ATOM 679 N N . LYS A 1 84 ? -1.337 8.013 9.114 1.00 89.69 84 LYS A N 1
ATOM 680 C CA . LYS A 1 84 ? -0.459 6.852 8.901 1.00 89.69 84 LYS A CA 1
ATOM 681 C C . LYS A 1 84 ? -0.627 6.278 7.492 1.00 89.69 84 LYS A C 1
ATOM 683 O O . LYS A 1 84 ? 0.375 6.003 6.834 1.00 89.69 84 LYS A O 1
ATOM 688 N N . ARG A 1 85 ? -1.853 6.181 6.963 1.00 88.56 85 ARG A N 1
ATOM 689 C CA . ARG A 1 85 ? -2.114 5.741 5.579 1.00 88.56 85 ARG A CA 1
ATOM 690 C C . ARG A 1 85 ? -1.431 6.647 4.553 1.00 88.56 85 ARG A C 1
ATOM 692 O O . ARG A 1 85 ? -0.747 6.139 3.667 1.00 88.56 85 ARG A O 1
ATOM 699 N N . GLN A 1 86 ? -1.556 7.967 4.688 1.00 85.88 86 GLN A N 1
ATOM 700 C CA . GLN A 1 86 ? -0.924 8.939 3.788 1.00 85.88 86 GLN A CA 1
ATOM 701 C C . GLN A 1 86 ? 0.606 8.880 3.852 1.00 85.88 86 GLN A C 1
ATOM 703 O O . GLN A 1 86 ? 1.267 8.859 2.811 1.00 85.88 86 GLN A O 1
ATOM 708 N N . LYS A 1 87 ? 1.185 8.804 5.058 1.00 88.00 87 LYS A N 1
ATOM 709 C CA . LYS A 1 87 ? 2.636 8.649 5.259 1.00 88.00 87 LYS A CA 1
ATOM 710 C C . LYS A 1 87 ? 3.156 7.400 4.547 1.00 88.00 87 LYS A C 1
ATOM 712 O O . LYS A 1 87 ? 4.115 7.479 3.779 1.00 88.00 87 LYS A O 1
ATOM 717 N N . THR A 1 88 ? 2.503 6.266 4.765 1.00 87.81 88 THR A N 1
ATOM 718 C CA . THR A 1 88 ? 2.896 4.974 4.196 1.00 87.81 88 THR A CA 1
ATOM 719 C C . THR A 1 88 ? 2.714 4.961 2.672 1.00 87.81 88 THR A C 1
ATOM 721 O O . THR A 1 88 ? 3.621 4.547 1.948 1.00 87.81 88 THR A O 1
ATOM 724 N N . ALA A 1 89 ? 1.616 5.529 2.158 1.00 80.94 89 ALA A N 1
ATOM 725 C CA . ALA A 1 89 ? 1.378 5.676 0.719 1.00 80.94 89 ALA A CA 1
ATOM 726 C C . ALA A 1 89 ? 2.438 6.564 0.048 1.00 80.94 89 ALA A C 1
ATOM 728 O O . ALA A 1 89 ? 2.929 6.242 -1.035 1.00 80.94 89 ALA A O 1
ATOM 729 N N . LYS A 1 90 ? 2.862 7.645 0.714 1.00 86.38 90 LYS A N 1
ATOM 730 C CA . LYS A 1 90 ? 3.934 8.527 0.234 1.00 86.38 90 LYS A CA 1
ATOM 731 C C . LYS A 1 90 ? 5.276 7.800 0.128 1.00 86.38 90 LYS A C 1
ATOM 733 O O . LYS A 1 90 ? 6.003 8.024 -0.836 1.00 86.38 90 LYS A O 1
ATOM 738 N N . ILE A 1 91 ? 5.607 6.919 1.076 1.00 86.88 91 ILE A N 1
ATOM 739 C CA . ILE A 1 91 ? 6.836 6.107 1.017 1.00 86.88 91 ILE A CA 1
ATOM 740 C C . ILE A 1 91 ? 6.817 5.212 -0.229 1.00 86.88 91 ILE A C 1
ATOM 742 O O . ILE A 1 91 ? 7.759 5.252 -1.022 1.00 86.88 91 ILE A O 1
ATOM 746 N N . VAL A 1 92 ? 5.726 4.474 -0.453 1.00 85.62 92 VAL A N 1
ATOM 747 C CA . VAL A 1 92 ? 5.569 3.605 -1.635 1.00 85.62 92 VAL A CA 1
ATOM 748 C C . VAL A 1 92 ? 5.609 4.419 -2.936 1.00 85.62 92 VAL A C 1
ATOM 750 O O . VAL A 1 92 ? 6.321 4.060 -3.878 1.00 85.62 92 VAL A O 1
ATOM 753 N N . GLY A 1 93 ? 4.909 5.557 -2.979 1.00 78.38 93 GLY A N 1
ATOM 754 C CA . GLY A 1 93 ? 4.892 6.463 -4.130 1.00 78.38 93 GLY A CA 1
ATOM 755 C C . GLY A 1 93 ? 6.271 7.036 -4.470 1.00 78.38 93 GLY A C 1
ATOM 756 O O . GLY A 1 93 ? 6.637 7.127 -5.647 1.00 78.38 93 GLY A O 1
ATOM 757 N N . ASN A 1 94 ? 7.083 7.349 -3.457 1.00 80.88 94 ASN A N 1
ATOM 758 C CA . ASN A 1 94 ? 8.460 7.804 -3.647 1.00 80.88 94 ASN A CA 1
ATOM 759 C C . ASN A 1 94 ? 9.349 6.712 -4.258 1.00 80.88 94 ASN A C 1
ATOM 761 O O . ASN A 1 94 ? 10.155 7.015 -5.138 1.00 80.88 94 ASN A O 1
ATOM 765 N N . VAL A 1 95 ? 9.186 5.449 -3.846 1.00 79.50 95 VAL A N 1
ATOM 766 C CA . VAL A 1 95 ? 9.918 4.315 -4.439 1.00 79.50 95 VAL A CA 1
ATOM 767 C C . VAL A 1 95 ? 9.528 4.130 -5.908 1.00 79.50 95 VAL A C 1
ATOM 769 O O . VAL A 1 95 ? 10.406 3.989 -6.765 1.00 79.50 95 VAL A O 1
ATOM 772 N N . SER A 1 96 ? 8.234 4.209 -6.228 1.00 75.50 96 SER A N 1
ATOM 773 C CA . SER A 1 96 ? 7.736 4.129 -7.610 1.00 75.50 96 SER A CA 1
ATOM 774 C C . SER A 1 96 ? 8.297 5.256 -8.494 1.00 75.50 96 SER A C 1
ATOM 776 O O . SER A 1 96 ? 8.876 5.013 -9.562 1.00 75.50 96 SER A O 1
ATOM 778 N N . THR A 1 97 ? 8.224 6.499 -8.010 1.00 74.69 97 THR A N 1
ATOM 779 C CA . THR A 1 97 ? 8.724 7.682 -8.728 1.00 74.69 97 THR A CA 1
ATO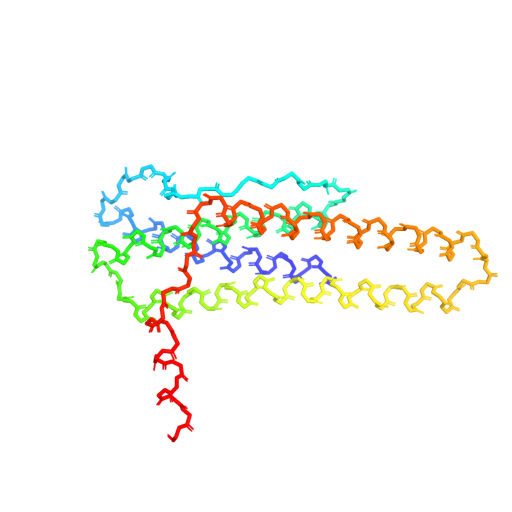M 780 C C . THR A 1 97 ? 10.242 7.627 -8.909 1.00 74.69 97 THR A C 1
ATOM 782 O O . THR A 1 97 ? 10.753 7.891 -9.999 1.00 74.69 97 THR A O 1
ATOM 785 N N . GLY A 1 98 ? 10.981 7.236 -7.866 1.00 67.06 98 GLY A N 1
ATOM 786 C CA . GLY A 1 98 ? 12.436 7.086 -7.909 1.00 67.06 98 GLY A CA 1
ATOM 787 C C . GLY A 1 98 ? 12.889 6.020 -8.908 1.00 67.06 98 GLY A C 1
ATOM 788 O O . GLY A 1 98 ? 13.826 6.258 -9.679 1.00 67.06 98 GLY A O 1
ATOM 789 N N . THR A 1 99 ? 12.180 4.889 -8.957 1.00 66.56 99 THR A N 1
ATOM 790 C CA . THR A 1 99 ? 12.425 3.805 -9.921 1.00 66.56 99 THR A CA 1
ATOM 791 C C . THR A 1 99 ? 12.199 4.282 -11.355 1.00 66.56 99 THR A C 1
ATOM 793 O O . THR A 1 99 ? 13.063 4.094 -12.216 1.00 66.56 99 THR A O 1
ATOM 796 N N . SER A 1 100 ? 11.093 4.989 -11.594 1.00 67.50 100 SER A N 1
ATOM 797 C CA . SER A 1 100 ? 10.746 5.553 -12.906 1.00 67.50 100 SER A CA 1
ATOM 798 C C . SER A 1 100 ? 11.762 6.604 -13.371 1.00 67.50 100 SER A C 1
ATOM 800 O O . SER A 1 100 ? 12.248 6.564 -14.503 1.00 67.50 100 SER A O 1
ATOM 802 N N . ALA A 1 101 ? 12.168 7.513 -12.480 1.00 60.19 101 ALA A N 1
ATOM 803 C CA . ALA A 1 101 ? 13.160 8.544 -12.781 1.00 60.19 101 ALA A CA 1
ATOM 804 C C . ALA A 1 101 ? 14.553 7.957 -13.068 1.00 60.19 101 ALA A C 1
ATOM 806 O O . ALA A 1 101 ? 15.292 8.483 -13.904 1.00 60.19 101 ALA A O 1
ATOM 807 N N . MET A 1 102 ? 14.934 6.868 -12.393 1.00 61.56 102 MET A N 1
ATOM 808 C CA . MET A 1 102 ? 16.184 6.166 -12.681 1.00 61.56 102 MET A CA 1
ATOM 809 C C . MET A 1 102 ? 16.163 5.464 -14.031 1.00 61.56 102 MET A C 1
ATOM 811 O O . MET A 1 102 ? 17.152 5.577 -14.751 1.00 61.56 102 MET A O 1
ATOM 815 N N . TRP A 1 103 ? 15.060 4.814 -14.404 1.00 60.94 103 TRP A N 1
ATOM 816 C CA . TRP A 1 103 ? 14.889 4.284 -15.758 1.00 60.94 103 TRP A CA 1
ATOM 817 C C . TRP A 1 103 ? 15.029 5.386 -16.810 1.00 60.94 103 TRP A C 1
ATOM 819 O O . TRP A 1 103 ? 15.792 5.226 -17.759 1.00 60.94 103 TRP A O 1
ATOM 829 N N . GLY A 1 104 ? 14.407 6.549 -16.589 1.00 58.91 104 GLY A N 1
ATOM 830 C CA . GLY A 1 104 ? 14.562 7.713 -17.467 1.00 58.91 104 GLY A CA 1
ATOM 831 C C . GLY A 1 104 ? 16.013 8.200 -17.588 1.00 58.91 104 GLY A C 1
ATOM 832 O O . GLY A 1 104 ? 16.480 8.491 -18.689 1.00 58.91 104 GLY A O 1
ATOM 833 N N . ARG A 1 105 ? 16.768 8.239 -16.481 1.00 60.94 105 ARG A N 1
ATOM 834 C CA . ARG A 1 105 ? 18.197 8.612 -16.493 1.00 60.94 105 ARG A CA 1
ATOM 835 C C . ARG A 1 105 ? 19.086 7.550 -17.138 1.00 60.94 105 ARG A C 1
ATOM 837 O O . ARG A 1 105 ? 19.960 7.907 -17.922 1.00 60.94 105 ARG A O 1
ATOM 844 N N . ALA A 1 106 ? 18.864 6.271 -16.839 1.00 57.84 106 ALA A N 1
ATOM 845 C CA . ALA A 1 106 ? 19.587 5.157 -17.447 1.00 57.84 106 ALA A CA 1
ATOM 846 C C . ALA A 1 106 ? 19.346 5.123 -18.959 1.00 57.84 106 ALA A C 1
ATOM 848 O O . ALA A 1 106 ? 20.299 4.986 -19.716 1.00 57.84 106 ALA A O 1
ATOM 849 N N . LYS A 1 107 ? 18.106 5.368 -19.399 1.00 58.38 107 LYS A N 1
ATOM 850 C CA . LYS A 1 107 ? 17.751 5.559 -20.806 1.00 58.38 107 LYS A CA 1
ATOM 851 C C . LYS A 1 107 ? 18.481 6.746 -21.420 1.00 58.38 107 LYS A C 1
ATOM 853 O O . LYS A 1 107 ? 19.058 6.603 -22.487 1.00 58.38 107 LYS A O 1
ATOM 858 N N . ALA A 1 108 ? 18.473 7.911 -20.774 1.00 62.09 108 ALA A N 1
ATOM 859 C CA . ALA A 1 108 ? 19.154 9.095 -21.296 1.00 62.09 108 ALA A CA 1
ATOM 860 C C . ALA A 1 108 ? 20.676 8.889 -21.407 1.00 62.09 108 ALA A C 1
ATOM 862 O O . ALA A 1 108 ? 21.282 9.358 -22.366 1.00 62.09 108 ALA A O 1
ATOM 863 N N . SER A 1 109 ? 21.283 8.168 -20.459 1.00 59.34 109 SER A N 1
ATOM 864 C CA . SER A 1 109 ? 22.700 7.789 -20.514 1.00 59.34 109 SER A CA 1
ATOM 865 C C . SER A 1 109 ? 22.958 6.771 -21.622 1.00 59.34 109 SER A C 1
ATOM 867 O O . SER A 1 109 ? 23.812 6.993 -22.467 1.00 59.34 109 SER A O 1
ATOM 869 N N . ALA A 1 110 ? 22.153 5.710 -21.688 1.00 58.78 110 ALA A N 1
ATOM 870 C CA . ALA A 1 110 ? 22.223 4.701 -22.734 1.00 58.78 110 ALA A CA 1
ATOM 871 C C . ALA A 1 110 ? 22.058 5.316 -24.130 1.00 58.78 110 ALA A C 1
ATOM 873 O O . ALA A 1 110 ? 22.859 5.049 -25.007 1.00 58.78 110 ALA A O 1
ATOM 874 N N . MET A 1 111 ? 21.091 6.208 -24.333 1.00 62.31 111 MET A N 1
ATOM 875 C CA . MET A 1 111 ? 20.880 6.922 -25.599 1.00 62.31 111 MET A CA 1
ATOM 876 C C . MET A 1 111 ? 22.028 7.878 -25.951 1.00 62.31 111 MET A C 1
ATOM 878 O O . MET A 1 111 ? 22.241 8.149 -27.128 1.00 62.31 111 MET A O 1
ATOM 882 N N . ARG A 1 112 ? 22.755 8.403 -24.956 1.00 62.50 112 ARG A N 1
ATOM 883 C CA . ARG A 1 112 ? 23.963 9.215 -25.177 1.00 62.50 112 ARG A CA 1
ATOM 884 C C . ARG A 1 112 ? 25.179 8.362 -25.536 1.00 62.50 112 ARG A C 1
ATOM 886 O O . ARG A 1 112 ? 25.976 8.795 -26.360 1.00 62.50 112 ARG A O 1
ATOM 893 N N . ASP A 1 113 ? 25.292 7.173 -24.953 1.00 61.66 113 ASP A N 1
ATOM 894 C CA . ASP A 1 113 ? 26.412 6.250 -25.173 1.00 61.66 113 ASP A CA 1
ATOM 895 C C . ASP A 1 113 ? 26.187 5.310 -26.378 1.00 61.66 113 ASP A C 1
ATOM 897 O O . ASP A 1 113 ? 27.131 4.719 -26.905 1.00 61.66 113 ASP A O 1
ATOM 901 N N . MET A 1 114 ? 24.945 5.166 -26.853 1.00 53.47 114 MET A N 1
ATOM 902 C CA . MET A 1 114 ? 24.585 4.273 -27.956 1.00 53.47 114 MET A CA 1
ATOM 903 C C . MET A 1 114 ? 24.792 4.926 -29.322 1.00 53.47 114 MET A C 1
ATOM 905 O O . MET A 1 114 ? 24.008 5.753 -29.777 1.00 53.47 114 MET A O 1
ATOM 909 N N . THR A 1 115 ? 25.812 4.442 -30.029 1.00 56.72 115 THR A N 1
ATOM 910 C CA . THR A 1 115 ? 25.976 4.598 -31.485 1.00 56.72 115 THR A CA 1
ATOM 911 C C . THR A 1 115 ? 25.306 3.467 -32.287 1.00 56.72 115 THR A C 1
ATOM 913 O O . THR A 1 115 ? 25.230 3.558 -33.510 1.00 56.72 115 THR A O 1
ATOM 916 N N . ASP A 1 116 ? 24.781 2.421 -31.627 1.00 58.62 116 ASP A N 1
ATOM 917 C CA . ASP A 1 116 ? 24.237 1.212 -32.267 1.00 58.62 116 ASP A CA 1
ATOM 918 C C . ASP A 1 116 ? 22.698 1.094 -32.158 1.00 58.62 116 ASP A C 1
ATOM 920 O O . ASP A 1 116 ? 22.107 1.159 -31.075 1.00 58.62 116 ASP A O 1
ATOM 924 N N . LYS A 1 117 ? 22.043 0.872 -33.307 1.00 61.00 117 LYS A N 1
ATOM 925 C CA . LYS A 1 117 ? 20.581 0.769 -33.474 1.00 61.00 117 LYS A CA 1
ATOM 926 C C . LYS A 1 117 ? 19.977 -0.440 -32.750 1.00 61.00 117 LYS A C 1
ATOM 928 O O . LYS A 1 117 ? 18.801 -0.393 -32.387 1.00 61.00 117 LYS A O 1
ATOM 933 N N . ALA A 1 118 ? 20.747 -1.510 -32.536 1.00 57.25 118 ALA A N 1
ATOM 934 C CA . ALA A 1 118 ? 20.260 -2.723 -31.870 1.00 57.25 118 ALA A CA 1
ATOM 935 C C . ALA A 1 118 ? 19.902 -2.476 -30.395 1.00 57.25 118 ALA A C 1
ATOM 937 O O . ALA A 1 118 ? 18.865 -2.934 -29.913 1.00 57.25 118 ALA A O 1
ATOM 938 N N . SER A 1 119 ? 20.713 -1.684 -29.697 1.00 57.97 119 SER A N 1
ATOM 939 C CA . SER A 1 119 ? 20.514 -1.390 -28.279 1.00 57.97 119 SER A CA 1
ATOM 940 C C . SER A 1 119 ? 19.391 -0.373 -28.040 1.00 57.97 119 SER A C 1
ATOM 942 O O . SER A 1 1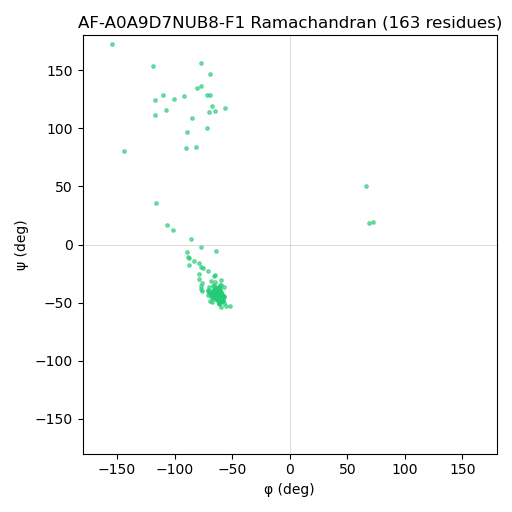19 ? 18.630 -0.504 -27.081 1.00 57.97 119 SER A O 1
ATOM 944 N N . VAL A 1 120 ? 19.208 0.577 -28.967 1.00 60.81 120 VAL A N 1
ATOM 945 C CA . VAL A 1 120 ? 18.045 1.485 -28.982 1.00 60.81 120 VAL A CA 1
ATOM 946 C C . VAL A 1 120 ? 16.750 0.697 -29.181 1.00 60.81 120 VAL A C 1
ATOM 948 O O . VAL A 1 120 ? 15.759 0.951 -28.493 1.00 60.81 120 VAL A O 1
ATOM 951 N N . LYS A 1 121 ? 16.756 -0.298 -30.078 1.00 64.94 121 LYS A N 1
ATOM 952 C CA . LYS A 1 121 ? 15.603 -1.177 -30.291 1.00 64.94 121 LYS A CA 1
ATOM 953 C C . LYS A 1 121 ? 15.277 -1.994 -29.038 1.00 64.94 121 LYS A C 1
ATOM 955 O O . LYS A 1 121 ? 14.127 -2.001 -28.626 1.00 64.94 121 LYS A O 1
ATOM 960 N N . ALA A 1 122 ? 16.275 -2.591 -28.385 1.00 61.28 122 ALA A N 1
ATOM 961 C CA . ALA A 1 122 ? 16.068 -3.353 -27.152 1.00 61.28 122 ALA A CA 1
ATOM 962 C C . ALA A 1 122 ? 15.470 -2.504 -26.012 1.00 61.28 122 ALA A C 1
ATOM 964 O O . ALA A 1 122 ? 14.577 -2.966 -25.304 1.00 61.28 122 ALA A O 1
ATOM 965 N N . LEU A 1 123 ? 15.914 -1.249 -25.859 1.00 63.06 123 LEU A N 1
ATOM 966 C CA . LEU A 1 123 ? 15.319 -0.299 -24.911 1.00 63.06 123 LEU A CA 1
ATOM 967 C C . LEU A 1 123 ? 13.876 0.055 -25.282 1.00 63.06 123 LEU A C 1
ATOM 969 O O . LEU A 1 123 ? 13.005 0.041 -24.420 1.00 63.06 123 LEU A O 1
ATOM 973 N N . THR A 1 124 ? 13.620 0.328 -26.560 1.00 65.50 124 THR A N 1
ATOM 974 C CA . THR A 1 124 ? 12.278 0.673 -27.054 1.00 65.50 124 THR A CA 1
ATOM 975 C C . THR A 1 124 ? 11.297 -0.490 -26.869 1.00 65.50 124 THR A C 1
ATOM 977 O O . THR A 1 124 ? 10.168 -0.281 -26.432 1.00 65.50 124 THR A O 1
ATOM 980 N N . ASP A 1 125 ? 11.732 -1.721 -27.141 1.00 68.75 125 ASP A N 1
ATOM 981 C CA . ASP A 1 125 ? 10.922 -2.929 -26.970 1.00 68.75 125 ASP A CA 1
ATOM 982 C C . ASP A 1 125 ? 10.638 -3.199 -25.481 1.00 68.75 125 ASP A C 1
ATOM 984 O O . ASP A 1 125 ? 9.508 -3.528 -25.120 1.00 68.75 125 ASP A O 1
ATOM 988 N N . ALA A 1 126 ? 11.619 -2.988 -24.595 1.00 63.84 126 ALA A N 1
ATOM 989 C CA . ALA A 1 126 ? 11.423 -3.096 -23.147 1.00 63.84 126 ALA A CA 1
ATOM 990 C C . ALA A 1 126 ? 10.444 -2.039 -22.602 1.00 63.84 126 ALA A C 1
ATOM 992 O O . ALA A 1 126 ? 9.631 -2.338 -21.725 1.00 63.84 126 ALA A O 1
ATOM 993 N N . GLU A 1 127 ? 10.485 -0.814 -23.128 1.00 64.19 127 GLU A N 1
ATOM 994 C CA . GLU A 1 127 ? 9.542 0.250 -22.766 1.00 64.19 127 GLU A CA 1
ATOM 995 C C . GLU A 1 127 ? 8.132 -0.037 -23.255 1.00 64.19 127 GLU A C 1
ATOM 997 O O . GLU A 1 127 ? 7.179 0.122 -22.494 1.00 64.19 127 GLU A O 1
ATOM 1002 N N . LYS A 1 128 ? 8.002 -0.492 -24.502 1.00 67.19 128 LYS A N 1
ATOM 1003 C CA . LYS A 1 128 ? 6.718 -0.887 -25.068 1.00 67.19 128 LYS A CA 1
ATOM 1004 C C . LYS A 1 128 ? 6.103 -2.021 -24.253 1.00 67.19 128 LYS A C 1
ATOM 1006 O O . LYS A 1 128 ? 4.953 -1.909 -23.841 1.00 67.19 128 LYS A O 1
ATOM 1011 N N . TRP A 1 129 ? 6.900 -3.035 -23.920 1.00 65.56 129 TRP A N 1
ATOM 1012 C CA . TRP A 1 129 ? 6.478 -4.129 -23.050 1.00 65.56 129 TRP A CA 1
ATOM 1013 C C . TRP A 1 129 ? 6.031 -3.617 -21.671 1.00 65.56 129 TRP A C 1
ATOM 1015 O O . TRP A 1 129 ? 4.938 -3.952 -21.224 1.00 65.56 129 TRP A O 1
ATOM 1025 N N . SER A 1 130 ? 6.818 -2.755 -21.017 1.00 66.44 130 SER A N 1
ATOM 1026 C CA . SER A 1 130 ? 6.482 -2.182 -19.702 1.00 66.44 130 SER A CA 1
ATOM 1027 C C . SER A 1 130 ? 5.199 -1.339 -19.726 1.00 66.44 130 SER A C 1
ATOM 1029 O O . SE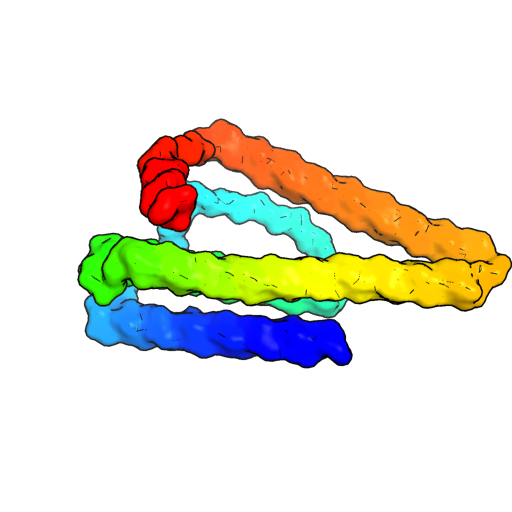R A 1 130 ? 4.356 -1.444 -18.830 1.00 66.44 130 SER A O 1
ATOM 1031 N N . HIS A 1 131 ? 5.019 -0.530 -20.772 1.00 71.94 131 HIS A N 1
ATOM 1032 C CA . HIS A 1 131 ? 3.839 0.308 -20.953 1.00 71.94 131 HIS A CA 1
ATOM 1033 C C . HIS A 1 131 ? 2.582 -0.530 -21.201 1.00 71.94 131 HIS A C 1
ATOM 1035 O O . HIS A 1 131 ? 1.589 -0.340 -20.503 1.00 71.94 131 HIS A O 1
ATOM 1041 N N . GLU A 1 132 ? 2.636 -1.487 -22.131 1.00 72.12 132 GLU A N 1
ATOM 1042 C CA . GLU A 1 132 ? 1.519 -2.392 -22.435 1.00 72.12 132 GLU A CA 1
ATOM 1043 C C . GLU A 1 132 ? 1.088 -3.187 -21.194 1.00 72.12 132 GLU A C 1
ATOM 1045 O O . GLU A 1 132 ? -0.103 -3.267 -20.896 1.00 72.12 132 GLU A O 1
ATOM 1050 N N . HIS A 1 133 ? 2.042 -3.691 -20.406 1.00 68.81 133 HIS A N 1
ATOM 1051 C CA . HIS A 1 133 ? 1.723 -4.433 -19.183 1.00 68.81 133 HIS A CA 1
ATOM 1052 C C . HIS A 1 133 ? 1.160 -3.532 -18.079 1.00 68.81 133 HIS A C 1
ATOM 1054 O O . HIS A 1 133 ? 0.247 -3.942 -17.369 1.00 68.81 133 HIS A O 1
ATOM 1060 N N . SER A 1 134 ? 1.649 -2.296 -17.945 1.00 69.06 134 SER A N 1
ATOM 1061 C CA . SER A 1 134 ? 1.089 -1.335 -16.985 1.00 69.06 134 SER A CA 1
ATOM 1062 C C . SER A 1 134 ? -0.352 -0.956 -17.339 1.00 69.06 134 SER A C 1
ATOM 1064 O O . SER A 1 134 ? -1.197 -0.881 -16.451 1.00 69.06 134 SER A O 1
ATOM 1066 N N . GLN A 1 135 ? -0.653 -0.761 -18.627 1.00 70.50 135 GLN A N 1
ATOM 1067 C CA . GLN A 1 135 ? -2.019 -0.501 -19.092 1.00 70.50 135 GLN A CA 1
ATOM 1068 C C . GLN A 1 135 ? -2.940 -1.696 -18.840 1.00 70.50 135 GLN A C 1
ATOM 1070 O O . GLN A 1 135 ? -4.065 -1.506 -18.383 1.00 70.50 135 GLN A O 1
ATOM 1075 N N . GLN A 1 136 ? -2.451 -2.920 -19.061 1.00 72.62 136 GLN A N 1
ATOM 1076 C CA . GLN A 1 136 ? -3.212 -4.126 -18.741 1.00 72.62 136 GLN A CA 1
ATOM 1077 C C . GLN A 1 136 ? -3.523 -4.212 -17.243 1.00 72.62 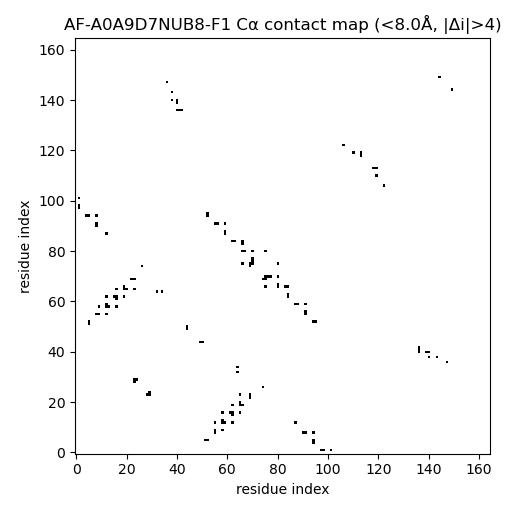136 GLN A C 1
ATOM 1079 O O . GLN A 1 136 ? -4.675 -4.412 -16.882 1.00 72.62 136 GLN A O 1
ATOM 1084 N N . ILE A 1 137 ? -2.536 -3.974 -16.372 1.00 72.81 137 ILE A N 1
ATOM 1085 C CA . ILE A 1 137 ? -2.739 -3.975 -14.914 1.00 72.81 137 ILE A CA 1
ATOM 1086 C C . ILE A 1 137 ? -3.793 -2.937 -14.508 1.00 72.81 137 ILE A C 1
ATOM 1088 O O . ILE A 1 137 ? -4.680 -3.244 -13.718 1.00 72.81 137 ILE A O 1
ATOM 1092 N N . VAL A 1 138 ? -3.733 -1.718 -15.054 1.00 74.00 138 VAL A N 1
ATOM 1093 C CA . VAL A 1 138 ? -4.737 -0.675 -14.778 1.00 74.00 138 VAL A CA 1
ATOM 1094 C C . VAL A 1 138 ? -6.121 -1.091 -15.281 1.00 74.00 138 VAL A C 1
ATOM 1096 O O . VAL A 1 138 ? -7.110 -0.892 -14.579 1.00 74.00 138 VAL A O 1
ATOM 1099 N N . SER A 1 139 ? -6.202 -1.694 -16.466 1.00 75.62 139 SER A N 1
ATOM 1100 C CA . SER A 1 139 ? -7.455 -2.220 -17.012 1.00 75.62 139 SER A CA 1
ATOM 1101 C C . SER A 1 139 ? -8.040 -3.324 -16.128 1.00 75.62 139 SER A C 1
ATOM 1103 O O . SER A 1 139 ? -9.234 -3.296 -15.842 1.00 75.62 139 SER A O 1
ATOM 1105 N N . ASP A 1 140 ? -7.214 -4.260 -15.661 1.00 74.88 140 ASP A N 1
ATOM 1106 C CA . ASP A 1 140 ? -7.628 -5.362 -14.787 1.00 74.88 140 ASP A CA 1
ATOM 1107 C C . ASP A 1 140 ? -8.102 -4.844 -13.424 1.00 74.88 140 ASP A C 1
ATOM 1109 O O . ASP A 1 140 ? -9.097 -5.337 -12.891 1.00 74.88 140 ASP A O 1
ATOM 1113 N N . ILE A 1 141 ? -7.427 -3.824 -12.877 1.00 73.19 141 ILE A N 1
ATOM 1114 C CA . ILE A 1 141 ? -7.862 -3.126 -11.660 1.00 73.19 141 ILE A CA 1
ATOM 1115 C C . ILE A 1 141 ? -9.222 -2.479 -11.898 1.00 73.19 141 ILE A C 1
ATOM 1117 O O . ILE A 1 141 ? -10.140 -2.711 -11.121 1.00 73.19 141 ILE A O 1
ATOM 1121 N N . ASN A 1 142 ? -9.380 -1.702 -12.970 1.00 74.44 142 ASN A N 1
ATOM 1122 C CA . ASN A 1 142 ? -10.632 -1.000 -13.253 1.00 74.44 142 ASN A CA 1
ATOM 1123 C C . ASN A 1 142 ? -11.797 -1.967 -13.495 1.00 74.44 142 ASN A C 1
ATOM 1125 O O . ASN A 1 142 ? -12.909 -1.699 -13.046 1.00 74.44 142 ASN A O 1
ATOM 1129 N N . ALA A 1 143 ? -11.549 -3.098 -14.159 1.00 77.81 143 ALA A N 1
ATOM 1130 C CA . ALA A 1 143 ? -12.546 -4.143 -14.356 1.00 77.81 143 ALA A CA 1
ATOM 1131 C C . ALA A 1 143 ? -12.991 -4.752 -13.019 1.00 77.81 143 ALA A C 1
ATOM 1133 O O . ALA A 1 143 ? -14.190 -4.830 -12.757 1.00 77.81 143 ALA A O 1
ATOM 1134 N N . GLN A 1 144 ? -12.042 -5.094 -12.141 1.00 73.81 144 GLN A N 1
ATOM 1135 C CA . GLN A 1 144 ? -12.344 -5.619 -10.805 1.00 73.81 144 GLN A CA 1
ATOM 1136 C C . GLN A 1 144 ? -13.041 -4.568 -9.923 1.00 73.81 144 GLN A C 1
ATOM 1138 O O . GLN A 1 144 ? -13.995 -4.882 -9.219 1.00 73.81 144 GLN A O 1
ATOM 1143 N N . VAL A 1 145 ? -12.631 -3.299 -9.989 1.00 72.50 145 VAL A N 1
ATOM 1144 C CA . VAL A 1 145 ? -13.284 -2.185 -9.277 1.00 72.50 145 VAL A CA 1
ATOM 1145 C C . VAL A 1 145 ? -14.737 -2.012 -9.732 1.00 72.50 145 VAL A C 1
ATOM 1147 O O . VAL A 1 145 ? -15.618 -1.839 -8.888 1.00 72.50 145 VAL A O 1
ATOM 1150 N N . ALA A 1 146 ? -14.996 -2.090 -11.040 1.00 71.94 146 ALA A N 1
ATOM 1151 C CA . ALA A 1 146 ? -16.336 -1.979 -11.611 1.00 71.94 146 ALA A CA 1
ATOM 1152 C C . ALA A 1 146 ? -17.224 -3.184 -11.261 1.00 71.94 146 ALA A C 1
ATOM 1154 O O . ALA A 1 146 ? -18.390 -3.001 -10.921 1.00 71.94 146 ALA A O 1
ATOM 1155 N N . GLU A 1 147 ? -16.676 -4.401 -11.293 1.00 72.06 147 GLU A N 1
ATOM 1156 C CA . GLU A 1 147 ? -17.387 -5.628 -10.908 1.00 72.06 147 GLU A CA 1
ATOM 1157 C 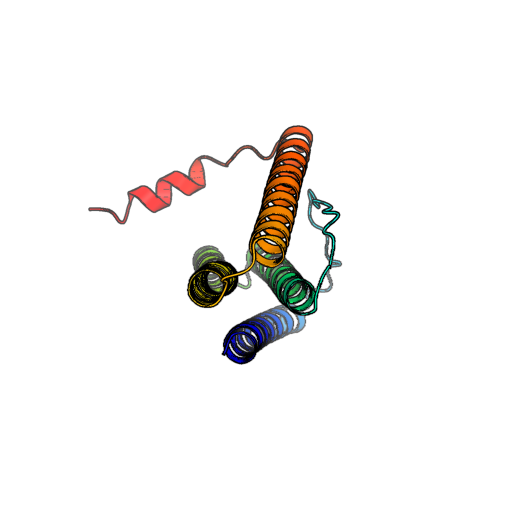C . GLU A 1 147 ? -17.721 -5.650 -9.412 1.00 72.06 147 GLU A C 1
ATOM 1159 O O . GLU A 1 147 ? -18.793 -6.102 -9.007 1.00 72.06 147 GLU A O 1
ATOM 1164 N N . HIS A 1 148 ? -16.826 -5.113 -8.583 1.00 63.69 148 HIS A N 1
ATOM 1165 C CA . HIS A 1 148 ? -17.026 -5.071 -7.145 1.00 63.69 148 HIS A CA 1
ATOM 1166 C C . HIS A 1 148 ? -17.790 -3.833 -6.663 1.00 63.69 148 HIS A C 1
ATOM 1168 O O . HIS A 1 148 ? -18.228 -3.849 -5.523 1.00 63.69 148 HIS A O 1
ATOM 1174 N N . GLY A 1 149 ? -18.016 -2.795 -7.475 1.00 55.53 149 GLY A N 1
ATOM 1175 C CA . GLY A 1 149 ? -18.836 -1.633 -7.103 1.00 55.53 149 GLY A CA 1
ATOM 1176 C C . GLY A 1 149 ? -18.234 -0.795 -5.970 1.00 55.53 149 GLY A C 1
ATOM 1177 O O . GLY A 1 149 ? -18.889 -0.554 -4.953 1.00 55.53 149 GLY A O 1
ATOM 1178 N N . ILE A 1 150 ? -16.957 -0.419 -6.080 1.00 54.22 150 ILE A N 1
ATOM 1179 C CA . ILE A 1 150 ? -16.340 0.564 -5.173 1.00 54.22 150 ILE A CA 1
ATOM 1180 C C . ILE A 1 150 ? -16.740 1.959 -5.675 1.00 54.22 150 ILE A C 1
ATOM 1182 O O . ILE A 1 150 ? -16.020 2.572 -6.457 1.00 54.22 150 ILE A O 1
ATOM 1186 N N . GLU A 1 151 ? -17.920 2.438 -5.279 1.00 47.22 151 GLU A N 1
ATOM 1187 C CA . GLU A 1 151 ? -18.234 3.866 -5.380 1.00 47.22 151 GLU A CA 1
ATOM 1188 C C . GLU A 1 151 ? -17.363 4.613 -4.365 1.00 47.22 151 GLU A C 1
ATOM 1190 O O . GLU A 1 151 ? -17.276 4.230 -3.198 1.00 47.22 151 GLU A O 1
ATOM 1195 N N . SER A 1 152 ? -16.669 5.651 -4.824 1.00 43.72 152 SER A N 1
ATOM 1196 C CA . SER A 1 152 ? -16.008 6.622 -3.957 1.00 43.72 152 SER A CA 1
ATOM 1197 C C . SER A 1 152 ? -17.047 7.220 -3.009 1.00 43.72 152 SER A C 1
ATOM 1199 O O . SER A 1 152 ? -17.990 7.852 -3.482 1.00 43.72 152 SER A O 1
ATOM 1201 N N . ASP A 1 153 ? -16.889 7.011 -1.700 1.00 42.00 153 ASP A N 1
ATOM 1202 C CA . ASP A 1 153 ? -17.752 7.621 -0.690 1.00 42.00 153 ASP A CA 1
ATOM 1203 C C . ASP A 1 153 ? -17.539 9.149 -0.733 1.00 42.00 153 ASP A C 1
ATOM 1205 O O . ASP A 1 153 ? -16.423 9.615 -0.474 1.00 42.00 153 ASP A O 1
ATOM 1209 N N . PRO A 1 154 ? -18.550 9.957 -1.102 1.00 47.88 154 PRO A N 1
ATOM 1210 C CA . PRO A 1 154 ? -18.392 11.404 -1.262 1.00 47.88 154 PRO A CA 1
ATOM 1211 C C . PRO A 1 154 ? -18.047 12.138 0.048 1.00 47.88 154 PRO A C 1
ATOM 1213 O O . PRO A 1 154 ? -17.764 13.335 0.020 1.00 47.88 154 PRO A O 1
ATOM 1216 N N . SER A 1 155 ? -18.037 11.457 1.201 1.00 46.22 155 SER A N 1
ATOM 1217 C CA . SER A 1 155 ? -17.596 12.043 2.471 1.00 46.22 155 SER A CA 1
ATOM 1218 C C . SER A 1 155 ? -16.086 12.294 2.559 1.00 46.22 155 SER A C 1
ATOM 1220 O O . SER A 1 155 ? -15.680 13.154 3.337 1.00 46.22 155 SER A O 1
ATOM 1222 N N . ASP A 1 156 ? -15.256 11.596 1.774 1.00 49.03 156 ASP A N 1
ATOM 1223 C CA . ASP A 1 156 ? -13.793 11.785 1.791 1.00 49.03 156 ASP A CA 1
ATOM 1224 C C . ASP A 1 156 ? -13.351 13.082 1.073 1.00 49.03 156 ASP A C 1
ATOM 1226 O O . ASP A 1 156 ? -12.266 13.603 1.342 1.00 49.03 156 ASP A O 1
ATOM 1230 N N . GLU A 1 157 ? -14.189 13.655 0.199 1.00 46.16 157 GLU A N 1
ATOM 1231 C CA . GLU A 1 157 ? -13.911 14.947 -0.454 1.00 46.16 157 GLU A CA 1
ATOM 1232 C C . GLU A 1 157 ? -14.204 16.145 0.465 1.00 46.16 157 GLU A C 1
ATOM 1234 O O . GLU A 1 157 ? -13.527 17.174 0.373 1.00 46.16 157 GLU A O 1
ATOM 1239 N N . ALA A 1 158 ? -15.159 16.007 1.393 1.00 47.09 158 ALA A N 1
ATOM 1240 C CA . ALA A 1 158 ? -15.631 17.107 2.235 1.00 47.09 158 ALA A CA 1
ATOM 1241 C C . ALA A 1 158 ? -14.588 17.597 3.260 1.00 47.09 158 ALA A C 1
ATOM 1243 O O . ALA A 1 158 ? -14.535 18.795 3.536 1.00 47.09 158 ALA A O 1
ATOM 1244 N N . ASP A 1 159 ? -13.716 16.718 3.768 1.00 44.56 159 ASP A N 1
ATOM 1245 C CA . ASP A 1 159 ? -12.654 17.110 4.713 1.00 44.56 159 ASP A CA 1
ATOM 1246 C C . ASP A 1 159 ? -11.453 17.774 4.014 1.00 44.56 159 ASP A C 1
ATOM 1248 O O . ASP A 1 159 ? -10.759 18.596 4.610 1.00 44.56 159 ASP A O 1
ATOM 1252 N N . SER A 1 160 ? -11.216 17.485 2.729 1.00 47.94 160 SER A N 1
ATOM 1253 C CA . SER A 1 160 ? -10.104 18.085 1.972 1.00 47.94 160 SER A CA 1
ATOM 1254 C C . SER A 1 160 ? -10.369 19.527 1.518 1.00 47.94 160 SER A C 1
ATOM 1256 O O . SER A 1 160 ? -9.427 20.272 1.245 1.00 47.94 160 SER A O 1
ATOM 1258 N N . ALA A 1 161 ? -11.639 19.941 1.480 1.00 44.75 161 ALA A N 1
ATOM 1259 C CA . ALA A 1 161 ? -12.044 21.305 1.146 1.00 44.75 161 ALA A CA 1
ATOM 1260 C C . ALA A 1 161 ? -11.980 22.272 2.346 1.00 44.75 161 ALA A C 1
ATOM 1262 O O . ALA A 1 161 ? -12.028 23.483 2.147 1.00 44.75 161 ALA A O 1
ATOM 1263 N N . ALA A 1 162 ? -11.857 21.763 3.578 1.00 45.69 162 ALA A N 1
ATOM 1264 C CA . ALA A 1 162 ? -11.871 22.577 4.795 1.00 45.69 162 ALA A CA 1
ATOM 1265 C C . ALA A 1 162 ? -10.486 23.111 5.224 1.00 45.69 162 ALA A C 1
ATOM 1267 O O . ALA A 1 162 ? -10.425 23.971 6.097 1.00 45.69 162 ALA A O 1
ATOM 1268 N N . GLU A 1 163 ? -9.382 22.645 4.623 1.00 44.19 163 GLU A N 1
ATOM 1269 C CA . GLU A 1 163 ? -8.017 23.132 4.922 1.00 44.19 163 GLU A CA 1
ATOM 1270 C C . GLU A 1 163 ? -7.462 24.120 3.871 1.00 44.19 163 GLU A C 1
ATOM 1272 O O . GLU A 1 163 ? -6.266 24.416 3.866 1.00 44.19 163 GLU A O 1
ATOM 1277 N N . ALA A 1 164 ? -8.308 24.634 2.971 1.00 44.56 164 ALA A N 1
ATOM 1278 C CA . ALA A 1 164 ? -7.905 25.542 1.892 1.00 44.56 164 ALA A CA 1
ATOM 1279 C C . ALA A 1 164 ? -8.328 27.015 2.085 1.00 44.56 164 ALA A C 1
ATOM 1281 O O . ALA A 1 164 ? -8.288 27.763 1.108 1.00 44.56 164 ALA A O 1
ATOM 1282 N N . ASP A 1 165 ? -8.695 27.431 3.304 1.00 36.00 165 ASP A N 1
ATOM 1283 C CA . ASP A 1 165 ? -9.043 28.828 3.636 1.00 36.00 165 ASP A CA 1
ATOM 1284 C C . ASP A 1 165 ? -8.208 29.370 4.813 1.00 36.00 165 ASP A C 1
ATOM 1286 O O . ASP A 1 165 ? -8.157 28.701 5.874 1.00 36.00 165 ASP A O 1
#

pLDDT: mean 73.76, std 14.95, range [36.0, 95.69]

Solvent-accessible surface area (backbone atoms only — not comparable to full-atom values): 9693 Å² total; per-residue (Å²): 110,69,64,60,52,48,52,51,46,42,50,54,49,50,52,54,40,50,51,50,50,48,54,35,52,75,71,64,60,82,76,77,93,75,66,97,77,78,84,86,80,93,74,86,70,86,47,69,67,54,47,55,50,52,51,43,52,51,53,50,54,55,37,54,52,48,42,52,50,36,35,75,73,65,76,41,50,69,68,54,40,51,54,52,50,52,54,52,51,49,51,54,49,49,51,53,52,51,53,52,52,47,52,53,49,52,48,53,50,48,62,70,72,51,90,51,69,69,60,56,48,54,51,50,52,52,47,50,51,53,51,56,51,51,52,48,53,52,51,55,48,52,51,53,42,63,76,67,61,73,71,80,65,74,70,70,58,60,66,68,65,69,78,77,122

Secondary structure (DSSP, 8-state):
-HHHHHHHHHHHHHHHHHHHHHHHHHTT-------SSPPP------SHHHHHHHHHHHHHHHHHHHHHHHHHTTSS-HHHHHHHHHHHHHHHHHHHHHHHHHHHHHHHHHHHH---HHHHHHHHHHHHHHHHHHHHHHHHHHHHHHHHT----THHHHTTTTT--

Sequence (165 aa):
MLTTQTEAAEEALKVELAELRSQATEAGLRQEREWSRPITLSVPCSNRYHRDFLNIVRIFDDIIWHLDALTTFGIISNRERISKRQKTAKIVGNVSTGTSAMWGRAKASAMRDMTDKASVKALTDAEKWSHEHSQQIVSDINAQVAEHGIESDPSDEADSAAEAD

Mean predicted aligned error: 11.49 Å